Protein AF-A0A2D9VDI8-F1 (afdb_monomer_lite)

Structure (mmCIF, N/CA/C/O backbone):
data_AF-A0A2D9VDI8-F1
#
_entry.id   AF-A0A2D9VDI8-F1
#
loop_
_atom_site.group_PDB
_atom_site.id
_atom_site.type_symbol
_atom_site.label_atom_id
_atom_site.label_alt_id
_atom_site.label_comp_id
_atom_site.label_asym_id
_atom_site.label_entity_id
_atom_site.label_seq_id
_atom_site.pdbx_PDB_ins_code
_atom_site.Cartn_x
_atom_site.Cartn_y
_atom_site.Cartn_z
_atom_site.occupancy
_atom_site.B_iso_or_equiv
_atom_site.auth_seq_id
_atom_site.auth_comp_id
_atom_site.auth_asym_id
_atom_site.auth_atom_id
_atom_site.pdbx_PDB_model_num
ATOM 1 N N . MET A 1 1 ? -20.529 9.289 33.077 1.00 71.44 1 MET A N 1
ATOM 2 C CA . MET A 1 1 ? -20.152 10.089 31.888 1.00 71.44 1 MET A CA 1
ATOM 3 C C . MET A 1 1 ? -19.021 9.444 31.086 1.00 71.44 1 MET A C 1
ATOM 5 O O . MET A 1 1 ? -19.225 9.223 29.903 1.00 71.44 1 MET A O 1
ATOM 9 N N . LEU A 1 2 ? -17.905 9.029 31.705 1.00 90.00 2 LEU A N 1
ATOM 10 C CA . LEU A 1 2 ? -16.789 8.345 31.019 1.00 90.00 2 LEU A CA 1
ATOM 11 C C . LEU A 1 2 ? -17.199 7.095 30.211 1.00 90.00 2 LEU A C 1
ATOM 13 O O . LEU A 1 2 ? -16.794 6.943 29.069 1.00 90.00 2 LEU A O 1
ATOM 17 N N . LYS A 1 3 ? -18.065 6.232 30.758 1.00 90.50 3 LYS A N 1
ATOM 18 C CA . LYS A 1 3 ? -18.581 5.043 30.051 1.00 90.50 3 LYS A CA 1
ATOM 19 C C . LYS A 1 3 ? -19.290 5.392 28.734 1.00 90.50 3 LYS A C 1
ATOM 21 O O . LYS A 1 3 ? -19.036 4.762 27.717 1.00 90.50 3 LYS A O 1
ATOM 26 N N . ASN A 1 4 ? -20.156 6.405 28.743 1.00 94.44 4 ASN A N 1
ATOM 27 C CA . ASN A 1 4 ? -20.876 6.840 27.545 1.00 94.44 4 ASN A CA 1
ATOM 28 C C . ASN A 1 4 ? -19.915 7.454 26.518 1.00 94.44 4 ASN A C 1
ATOM 30 O O . ASN A 1 4 ? -20.094 7.250 25.324 1.00 94.44 4 ASN A O 1
ATOM 34 N N . PHE A 1 5 ? -18.877 8.153 26.988 1.00 96.38 5 PHE A N 1
ATOM 35 C CA . PHE A 1 5 ? -17.817 8.687 26.138 1.00 96.38 5 PHE A CA 1
ATOM 36 C C . PHE A 1 5 ? -16.998 7.575 25.463 1.00 96.38 5 PHE A C 1
ATOM 38 O O . PHE A 1 5 ? -16.770 7.638 24.261 1.00 96.38 5 PHE A O 1
ATOM 45 N N . LEU A 1 6 ? -16.629 6.518 26.195 1.00 95.69 6 LEU A N 1
ATOM 46 C CA . LEU A 1 6 ? -15.914 5.365 25.631 1.00 95.69 6 LEU A CA 1
ATOM 47 C C . LEU A 1 6 ? -16.750 4.613 24.586 1.00 95.69 6 LEU A C 1
ATOM 49 O O . LEU A 1 6 ? -16.225 4.232 23.544 1.00 95.69 6 LEU A O 1
ATOM 53 N N . ILE A 1 7 ? -18.055 4.454 24.829 1.00 95.12 7 ILE A N 1
ATOM 54 C CA . ILE A 1 7 ? -18.976 3.854 23.851 1.00 95.12 7 ILE A CA 1
ATOM 55 C C . ILE A 1 7 ? -19.026 4.706 22.579 1.00 95.12 7 ILE A C 1
ATOM 57 O O . ILE A 1 7 ? -18.892 4.172 21.480 1.00 95.12 7 ILE A O 1
ATOM 61 N N . LEU A 1 8 ? -19.148 6.029 22.715 1.00 95.19 8 LEU A N 1
ATOM 62 C CA . LEU A 1 8 ? -19.140 6.942 21.573 1.00 95.19 8 LEU A CA 1
ATOM 63 C C . LEU A 1 8 ? -17.823 6.854 20.784 1.00 95.19 8 LEU A C 1
ATOM 65 O O . LEU A 1 8 ? -17.850 6.798 19.559 1.00 95.19 8 LEU A O 1
ATOM 69 N N . LEU A 1 9 ? -16.686 6.783 21.481 1.00 93.44 9 LEU A N 1
ATOM 70 C CA . LEU A 1 9 ? -15.364 6.666 20.864 1.00 93.44 9 LEU A CA 1
ATOM 71 C C . LEU A 1 9 ? -15.217 5.354 20.075 1.00 93.44 9 LEU A C 1
ATOM 73 O O . LEU A 1 9 ? -14.751 5.374 18.939 1.00 93.44 9 LEU A O 1
ATOM 77 N N . SER A 1 10 ? -15.682 4.234 20.639 1.00 88.88 10 SER A N 1
ATOM 78 C CA . SER A 1 10 ? -15.698 2.937 19.943 1.00 88.88 10 SER A CA 1
ATOM 79 C C . SER A 1 10 ? -16.655 2.900 18.747 1.00 88.88 10 SER A C 1
ATOM 81 O O . SER A 1 10 ? -16.385 2.236 17.753 1.00 88.88 10 SER A O 1
ATOM 83 N N . ALA A 1 11 ? -17.769 3.633 18.804 1.00 89.44 11 ALA A N 1
ATOM 84 C CA . ALA A 1 11 ? -18.683 3.741 17.671 1.00 89.44 11 ALA A CA 1
ATOM 85 C C . ALA A 1 11 ? -18.074 4.5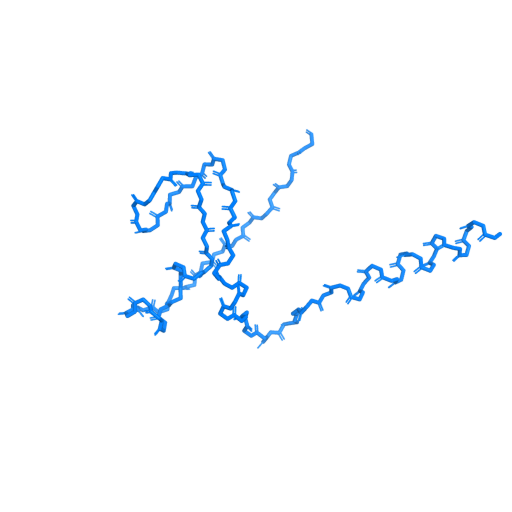90 16.546 1.00 89.44 11 ALA A C 1
ATOM 87 O O . ALA A 1 11 ? -18.201 4.255 15.370 1.00 89.44 11 ALA A O 1
ATOM 88 N N . PHE A 1 12 ? -17.366 5.661 16.910 1.00 90.44 12 PHE A N 1
ATOM 89 C CA . PHE A 1 12 ? -16.696 6.542 15.962 1.00 90.44 12 PHE A CA 1
ATOM 90 C C . PHE A 1 12 ? -15.553 5.840 15.218 1.00 90.44 12 PHE A C 1
ATOM 92 O O . PHE A 1 12 ? -15.372 6.081 14.026 1.00 90.44 12 PHE A O 1
ATOM 99 N N . SER A 1 13 ? -14.837 4.907 15.860 1.00 85.81 13 SER A N 1
ATOM 100 C CA . SER A 1 13 ? -13.745 4.174 15.205 1.00 85.81 13 SER A CA 1
ATOM 101 C C . SER A 1 13 ? -14.190 3.315 14.019 1.00 85.81 13 SER A C 1
ATOM 103 O O . SER A 1 13 ? -13.397 3.051 13.122 1.00 85.81 13 SER A O 1
ATOM 105 N N . MET A 1 14 ? -15.462 2.916 13.964 1.00 80.19 14 MET A N 1
ATOM 106 C CA . MET A 1 14 ? -16.001 2.161 12.827 1.00 80.19 14 MET A CA 1
ATOM 107 C C . MET A 1 14 ? -16.209 3.024 11.571 1.00 80.19 14 MET A C 1
ATOM 109 O O . MET A 1 14 ? -16.419 2.483 10.490 1.00 80.19 14 MET A O 1
ATOM 113 N N . THR A 1 15 ? -16.133 4.355 11.681 1.00 84.00 15 THR A N 1
ATOM 114 C CA . THR A 1 15 ? -16.327 5.271 10.540 1.00 84.00 15 THR A CA 1
ATOM 115 C C . THR A 1 15 ? -15.074 5.465 9.679 1.00 84.00 15 THR A C 1
ATOM 117 O O . THR A 1 15 ? -15.162 6.057 8.609 1.00 84.00 15 THR A O 1
ATOM 120 N N . PHE A 1 16 ? -13.917 4.941 10.101 1.00 79.50 16 PHE A N 1
ATOM 121 C CA . PHE A 1 16 ? -12.642 5.112 9.392 1.00 79.50 16 PHE A CA 1
ATOM 122 C C . PHE A 1 16 ? -12.428 4.139 8.220 1.00 79.50 16 PHE A C 1
ATOM 124 O O . PHE A 1 16 ? -11.381 4.185 7.576 1.00 79.50 16 PHE A O 1
ATOM 131 N N . ALA A 1 17 ? -13.388 3.259 7.922 1.00 81.38 17 ALA A N 1
ATOM 132 C CA . ALA A 1 17 ? -13.304 2.388 6.755 1.00 81.38 17 ALA A CA 1
ATOM 133 C C . ALA A 1 17 ? -13.481 3.209 5.465 1.00 81.38 17 ALA A C 1
ATOM 135 O O . ALA A 1 17 ? -14.591 3.592 5.100 1.00 81.38 17 ALA A O 1
ATOM 136 N N . ILE A 1 18 ? -12.373 3.476 4.771 1.00 88.56 18 ILE A N 1
ATOM 137 C CA . ILE A 1 18 ? -12.362 4.202 3.489 1.00 88.56 18 ILE A CA 1
ATOM 138 C C . ILE A 1 18 ? -12.895 3.317 2.346 1.00 88.56 18 ILE A C 1
ATOM 140 O O . ILE A 1 18 ? -13.472 3.823 1.385 1.00 88.56 18 ILE A O 1
ATOM 144 N N . TYR A 1 19 ? -12.731 1.995 2.467 1.00 90.62 19 TYR A N 1
ATOM 145 C CA . TYR A 1 19 ? -13.081 1.003 1.450 1.00 90.62 19 TYR A CA 1
ATOM 146 C C . TYR A 1 19 ? -13.985 -0.105 2.006 1.00 90.62 19 TYR A C 1
ATOM 148 O O . TYR A 1 19 ? -13.891 -0.469 3.177 1.00 90.62 19 TYR A O 1
ATOM 156 N N . ASN A 1 20 ? -14.830 -0.664 1.139 1.00 89.81 20 ASN A N 1
ATOM 157 C CA . ASN A 1 20 ? -15.727 -1.793 1.381 1.00 89.81 20 ASN A CA 1
ATOM 158 C C . ASN A 1 20 ? -15.497 -2.916 0.359 1.00 89.81 20 ASN A C 1
ATOM 160 O O . ASN A 1 20 ? -14.854 -2.729 -0.675 1.00 89.81 20 ASN A O 1
ATOM 164 N N . VAL A 1 21 ? -16.072 -4.089 0.640 1.00 89.38 21 VAL A N 1
ATOM 165 C CA . VAL A 1 21 ? -16.008 -5.266 -0.239 1.00 89.38 21 VAL A CA 1
ATOM 166 C C . VAL A 1 21 ? -16.487 -4.914 -1.651 1.00 89.38 21 VAL A C 1
ATOM 168 O O . VAL A 1 21 ? -17.574 -4.367 -1.831 1.00 89.38 21 VAL A O 1
ATOM 171 N N . GLY A 1 22 ? -15.667 -5.247 -2.650 1.00 89.88 22 GLY A N 1
ATOM 172 C CA . GLY A 1 22 ? -15.946 -4.995 -4.067 1.00 89.88 22 GLY A CA 1
ATOM 173 C C . GLY A 1 22 ? -15.490 -3.627 -4.584 1.00 89.88 22 GLY A C 1
ATOM 174 O O . GLY A 1 22 ? -15.636 -3.367 -5.775 1.00 89.88 22 GLY A O 1
ATOM 175 N N . GLN A 1 23 ? -14.933 -2.758 -3.734 1.00 91.81 23 GLN A N 1
ATOM 176 C CA . GLN A 1 23 ? -14.340 -1.495 -4.176 1.00 91.81 23 GLN A CA 1
ATOM 177 C C . GLN A 1 23 ? -12.864 -1.661 -4.555 1.00 91.81 23 GLN A C 1
ATOM 179 O O . GLN A 1 23 ? -12.124 -2.403 -3.912 1.00 91.81 23 GLN A O 1
ATOM 184 N N . THR A 1 24 ? -12.430 -0.911 -5.569 1.00 90.31 24 THR A N 1
ATOM 185 C CA . THR A 1 24 ? -11.022 -0.816 -5.975 1.00 90.31 24 THR A CA 1
ATOM 186 C C . THR A 1 24 ? -10.324 0.302 -5.200 1.00 90.31 24 THR A C 1
ATOM 188 O O . THR A 1 24 ? -10.847 1.416 -5.098 1.00 90.31 24 THR A O 1
ATOM 191 N N . VAL A 1 25 ? -9.130 0.022 -4.670 1.00 92.00 25 VAL A N 1
ATOM 192 C CA . VAL A 1 25 ? -8.277 1.029 -4.017 1.00 92.00 25 VAL A CA 1
ATOM 193 C C . VAL A 1 25 ? -7.889 2.103 -5.038 1.00 92.00 25 VAL A C 1
ATOM 195 O O . VAL A 1 25 ? -7.602 1.789 -6.190 1.00 92.00 25 VAL A O 1
ATOM 198 N N . SER A 1 26 ? -7.893 3.377 -4.649 1.00 94.81 26 SER A N 1
ATOM 199 C CA . SER A 1 26 ? -7.565 4.479 -5.564 1.00 94.81 26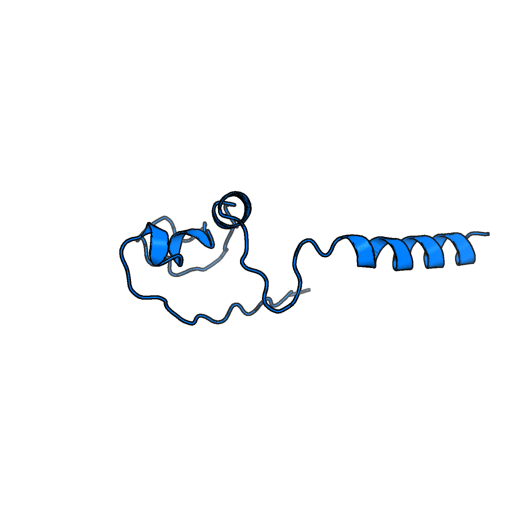 SER A CA 1
ATOM 200 C C . SER A 1 26 ? -6.078 4.477 -5.905 1.00 94.81 26 SER A C 1
ATOM 202 O O . SER A 1 26 ? -5.262 4.038 -5.101 1.00 94.81 26 SER A O 1
ATOM 204 N N . ILE A 1 27 ? -5.704 5.039 -7.055 1.00 95.00 27 ILE A N 1
ATOM 205 C CA . ILE A 1 27 ? -4.288 5.157 -7.442 1.00 95.00 27 ILE A CA 1
ATOM 206 C C . ILE A 1 27 ? -3.476 5.918 -6.395 1.00 95.00 27 ILE A C 1
ATOM 208 O O . ILE A 1 27 ? -2.399 5.474 -6.021 1.00 95.00 27 ILE A O 1
ATOM 212 N N . THR A 1 28 ? -4.033 6.991 -5.832 1.00 95.69 28 THR A N 1
ATOM 213 C CA . THR A 1 28 ? -3.381 7.752 -4.759 1.00 95.69 28 THR A CA 1
ATOM 214 C C . THR A 1 28 ? -3.069 6.898 -3.530 1.00 95.69 28 THR A C 1
ATOM 216 O O . THR A 1 28 ? -2.005 7.059 -2.947 1.00 95.69 28 THR A O 1
ATOM 219 N N . HIS A 1 29 ? -3.967 5.991 -3.129 1.00 94.62 29 HIS A N 1
ATOM 220 C CA . HIS A 1 29 ? -3.704 5.092 -2.002 1.00 94.62 29 HIS A CA 1
ATOM 221 C C . HIS A 1 29 ? -2.818 3.905 -2.391 1.00 94.62 29 HIS A C 1
ATOM 223 O O . HIS A 1 29 ? -2.050 3.424 -1.569 1.00 94.62 29 HIS A O 1
ATOM 229 N N . GLN A 1 30 ? -2.867 3.452 -3.645 1.00 92.50 30 GLN A N 1
ATOM 230 C CA . GLN A 1 30 ? -1.967 2.402 -4.120 1.00 92.50 30 GLN A CA 1
ATOM 231 C C . GLN A 1 30 ? -0.501 2.850 -4.144 1.00 92.50 30 GLN A C 1
ATOM 233 O O . GLN A 1 30 ? 0.379 2.045 -3.864 1.00 92.50 30 GLN A O 1
ATOM 238 N N . GLN A 1 31 ? -0.252 4.126 -4.450 1.00 93.12 31 GLN A N 1
ATOM 239 C CA . GLN A 1 31 ? 1.082 4.736 -4.504 1.00 93.12 31 GLN A CA 1
ATOM 240 C C . GLN A 1 31 ? 1.652 5.100 -3.121 1.00 93.12 31 GLN A C 1
ATOM 242 O O . GLN A 1 31 ? 2.706 5.728 -3.037 1.00 93.12 31 GLN A O 1
ATOM 247 N N . GLN A 1 32 ? 0.957 4.761 -2.031 1.00 93.19 32 GLN A N 1
ATOM 248 C CA . GLN A 1 32 ? 1.502 4.943 -0.690 1.00 93.19 32 GLN A CA 1
ATOM 249 C C . GLN A 1 32 ? 2.633 3.944 -0.454 1.00 93.19 32 GLN A C 1
ATOM 251 O O . GLN A 1 32 ? 2.457 2.746 -0.671 1.00 93.19 32 GLN A O 1
ATOM 256 N N . ILE A 1 33 ? 3.768 4.457 0.019 1.00 90.44 33 ILE A N 1
ATOM 257 C CA . ILE A 1 33 ? 4.918 3.646 0.409 1.00 90.44 33 ILE A CA 1
ATOM 258 C C . ILE A 1 33 ? 4.671 3.070 1.802 1.00 90.44 33 ILE A C 1
ATOM 260 O O . ILE A 1 33 ? 4.337 3.799 2.742 1.00 90.44 33 ILE A O 1
ATOM 264 N N . LEU A 1 34 ? 4.819 1.757 1.917 1.00 86.44 34 LEU A N 1
ATOM 265 C CA . LEU A 1 34 ? 4.730 0.995 3.151 1.00 86.44 34 LEU A CA 1
ATOM 266 C C . LEU A 1 34 ? 6.117 0.438 3.469 1.00 86.44 34 LEU A C 1
ATOM 268 O O . LEU A 1 34 ? 6.738 -0.189 2.617 1.00 86.44 34 LEU A O 1
ATOM 272 N N . ASP A 1 35 ? 6.580 0.656 4.695 1.00 85.19 35 ASP A N 1
ATOM 273 C CA . ASP A 1 35 ? 7.832 0.082 5.187 1.00 85.19 35 ASP A CA 1
ATOM 274 C C . ASP A 1 35 ? 7.631 -1.415 5.472 1.00 85.19 35 ASP A C 1
ATOM 276 O O . ASP A 1 35 ? 6.684 -1.809 6.168 1.00 85.19 35 ASP A O 1
ATOM 280 N N . VAL A 1 36 ? 8.502 -2.251 4.916 1.00 79.56 36 VAL A N 1
ATOM 281 C CA . VAL A 1 36 ? 8.511 -3.701 5.097 1.00 79.56 36 VAL A CA 1
ATOM 282 C C . VAL A 1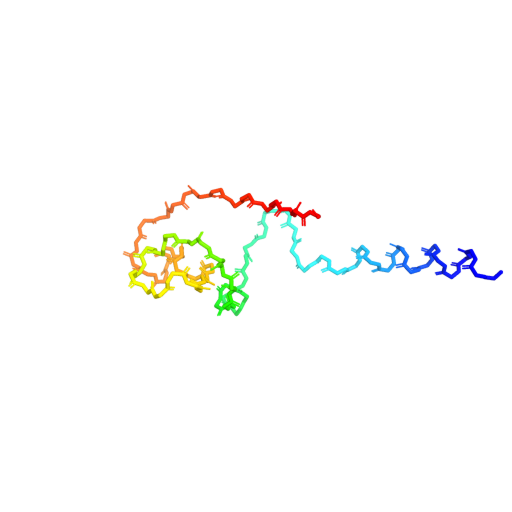 36 ? 9.862 -4.132 5.633 1.00 79.56 36 VAL A C 1
ATOM 284 O O . VAL A 1 36 ? 10.895 -3.910 5.029 1.00 79.56 36 VAL A O 1
ATOM 287 N N . CYS A 1 37 ? 9.884 -4.813 6.776 1.00 70.88 37 CYS A N 1
ATOM 288 C CA . CYS A 1 37 ? 11.164 -5.213 7.367 1.00 70.88 37 CYS A CA 1
ATOM 289 C C . CYS A 1 37 ? 11.886 -6.297 6.548 1.00 70.88 37 CYS A C 1
ATOM 291 O O . CYS A 1 37 ? 13.111 -6.381 6.584 1.00 70.88 37 CYS A O 1
ATOM 293 N N . HIS A 1 38 ? 11.117 -7.151 5.863 1.00 69.75 38 HIS A N 1
ATOM 294 C CA . HIS A 1 38 ? 11.609 -8.247 5.033 1.00 69.75 38 HIS A CA 1
ATOM 295 C C . HIS A 1 38 ? 10.614 -8.516 3.897 1.00 69.75 38 HIS A C 1
ATOM 297 O O . HIS A 1 38 ? 9.618 -9.216 4.097 1.00 69.75 38 HIS A O 1
ATOM 303 N N . GLY A 1 39 ? 10.876 -7.967 2.712 1.00 65.25 39 GLY A N 1
ATOM 304 C CA . GLY A 1 39 ? 10.059 -8.178 1.517 1.00 65.25 39 GLY A CA 1
ATOM 305 C C . GLY A 1 39 ? 10.899 -8.597 0.313 1.00 65.25 39 GLY A C 1
ATOM 306 O O . GLY A 1 39 ? 12.053 -8.201 0.182 1.00 65.25 39 GLY A O 1
ATOM 307 N N . HIS A 1 40 ? 10.322 -9.412 -0.574 1.00 66.25 40 HIS A N 1
ATOM 308 C CA . HIS A 1 40 ? 10.836 -9.557 -1.935 1.00 66.25 40 HIS A CA 1
ATOM 309 C C . HIS A 1 40 ? 9.976 -8.692 -2.855 1.00 66.25 40 HIS A C 1
ATOM 311 O O . HIS A 1 40 ? 8.842 -9.053 -3.168 1.00 66.25 40 HIS A O 1
ATOM 317 N N . GLU A 1 41 ? 10.520 -7.545 -3.242 1.00 69.12 41 GLU A N 1
ATOM 318 C CA . GLU A 1 41 ? 9.896 -6.592 -4.154 1.00 69.12 41 GLU A CA 1
ATOM 319 C C . GLU A 1 41 ? 9.978 -7.092 -5.609 1.00 69.12 41 GLU A C 1
ATOM 321 O O . GLU A 1 41 ? 11.069 -7.446 -6.075 1.00 69.12 41 GLU A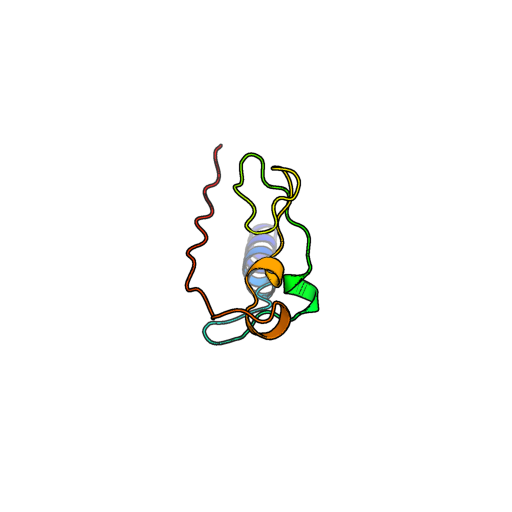 O 1
ATOM 326 N N . PRO A 1 42 ? 8.869 -7.094 -6.375 1.00 66.00 42 PRO A N 1
ATOM 327 C CA . PRO A 1 42 ? 8.874 -7.524 -7.775 1.00 66.00 42 PRO A CA 1
ATOM 328 C C . PRO A 1 42 ? 9.689 -6.593 -8.686 1.00 66.00 42 PRO A C 1
ATOM 330 O O . PRO A 1 42 ? 10.108 -7.012 -9.765 1.00 66.00 42 PRO A O 1
ATOM 333 N N . ASN A 1 43 ? 9.938 -5.356 -8.247 1.00 66.94 43 ASN A N 1
ATOM 334 C CA . ASN A 1 43 ? 10.637 -4.330 -9.019 1.00 66.94 43 ASN A CA 1
ATOM 335 C C . ASN A 1 43 ? 12.146 -4.259 -8.731 1.00 66.94 43 ASN A C 1
ATOM 337 O O . ASN A 1 43 ? 12.838 -3.438 -9.325 1.00 66.94 43 ASN A O 1
ATOM 341 N N . GLY A 1 44 ? 12.679 -5.145 -7.878 1.00 60.88 44 GLY A N 1
ATOM 342 C CA . GLY A 1 44 ? 14.113 -5.193 -7.566 1.00 60.88 44 GLY A CA 1
ATOM 343 C C . GLY A 1 44 ? 14.624 -4.000 -6.750 1.00 60.88 44 GLY A C 1
ATOM 344 O O . GLY A 1 44 ? 15.836 -3.790 -6.688 1.00 60.88 44 GLY A O 1
ATOM 345 N N . GLU A 1 45 ? 13.710 -3.235 -6.153 1.00 59.97 45 GLU A N 1
ATOM 346 C CA . GLU A 1 45 ? 14.004 -2.129 -5.246 1.00 59.97 45 GLU A CA 1
ATOM 347 C C . GLU A 1 45 ? 14.442 -2.637 -3.864 1.00 59.97 45 GLU A C 1
ATOM 349 O O . GLU A 1 45 ? 14.320 -3.824 -3.543 1.00 59.97 45 GLU A O 1
ATOM 354 N N . THR A 1 46 ? 15.008 -1.730 -3.063 1.00 60.31 46 THR A N 1
ATOM 355 C CA . THR A 1 46 ? 15.498 -2.017 -1.711 1.00 60.31 46 THR A CA 1
ATOM 356 C C . THR A 1 46 ? 14.437 -2.711 -0.867 1.00 60.31 46 THR A C 1
ATOM 358 O O . THR A 1 46 ? 13.306 -2.245 -0.787 1.00 60.31 46 THR A O 1
ATOM 361 N N . ASP A 1 47 ? 14.867 -3.763 -0.178 1.00 64.25 47 ASP A N 1
ATOM 362 C CA . ASP A 1 47 ? 14.154 -4.780 0.611 1.00 64.25 47 ASP A CA 1
ATOM 363 C C . ASP A 1 47 ? 13.221 -4.237 1.725 1.00 64.25 47 ASP A C 1
ATOM 365 O O . ASP A 1 47 ? 12.700 -5.016 2.529 1.00 64.25 47 ASP A O 1
ATOM 369 N N . GLY A 1 48 ? 13.089 -2.910 1.808 1.00 75.75 48 GLY A N 1
ATOM 370 C CA . GLY A 1 48 ? 12.507 -2.126 2.887 1.00 75.75 48 GLY A CA 1
ATOM 371 C C . GLY A 1 48 ? 11.204 -1.401 2.550 1.00 75.75 48 GLY A C 1
ATOM 372 O O . GLY A 1 48 ? 10.534 -0.930 3.458 1.00 75.75 48 GLY A O 1
ATOM 373 N N . GLU A 1 49 ? 10.825 -1.271 1.280 1.00 84.56 49 GLU A N 1
ATOM 374 C CA . GLU A 1 49 ? 9.645 -0.492 0.884 1.00 84.56 49 GLU A CA 1
ATOM 375 C C . GLU A 1 49 ? 8.753 -1.306 -0.049 1.00 84.56 49 GLU A C 1
ATOM 377 O O . GLU A 1 49 ? 9.258 -2.110 -0.820 1.00 84.56 49 GLU A O 1
ATOM 382 N N . MET A 1 50 ? 7.436 -1.107 0.037 1.00 85.19 50 MET A N 1
ATOM 383 C CA . MET A 1 50 ? 6.462 -1.654 -0.909 1.00 85.19 50 MET A CA 1
ATOM 384 C C . MET A 1 50 ? 5.353 -0.650 -1.220 1.00 85.19 50 MET A C 1
ATOM 386 O O . MET A 1 50 ? 4.956 0.140 -0.357 1.00 85.19 50 MET A O 1
ATOM 390 N N . SER A 1 51 ? 4.763 -0.733 -2.412 1.00 89.06 51 SER A N 1
ATOM 391 C CA . SER A 1 51 ? 3.494 -0.071 -2.726 1.00 89.06 51 SER A CA 1
ATOM 392 C C . SER A 1 51 ? 2.503 -1.054 -3.358 1.00 89.06 51 SER A C 1
ATOM 394 O O . SER A 1 51 ? 2.871 -2.036 -4.002 1.00 89.06 51 SER A O 1
ATOM 396 N N . LEU A 1 52 ? 1.197 -0.811 -3.209 1.00 89.00 52 LEU A N 1
ATOM 397 C CA . LEU A 1 52 ? 0.202 -1.631 -3.922 1.00 89.00 52 LEU A CA 1
ATOM 398 C C . LEU A 1 52 ? 0.205 -1.341 -5.430 1.00 89.00 52 LEU A C 1
ATOM 400 O O . LEU A 1 52 ? -0.295 -2.151 -6.211 1.00 89.00 52 LEU A O 1
ATOM 404 N N . TYR A 1 53 ? 0.758 -0.196 -5.834 1.00 89.62 53 TYR A N 1
ATOM 405 C CA . TYR A 1 53 ? 0.876 0.209 -7.229 1.00 89.62 53 TYR A CA 1
ATOM 406 C C . TYR A 1 53 ? 1.810 -0.718 -8.018 1.00 89.62 53 TYR A C 1
ATOM 408 O O . TYR A 1 53 ? 1.557 -0.971 -9.194 1.00 89.62 53 TYR A O 1
ATOM 416 N N . ASP A 1 54 ? 2.813 -1.312 -7.368 1.00 84.38 54 ASP A N 1
ATOM 417 C CA . ASP A 1 54 ? 3.745 -2.273 -7.980 1.00 84.38 54 ASP A CA 1
ATOM 418 C C . ASP A 1 54 ? 3.032 -3.527 -8.509 1.00 84.38 54 ASP A C 1
ATOM 420 O O . ASP A 1 54 ? 3.440 -4.129 -9.505 1.00 84.38 54 ASP A O 1
ATOM 424 N N . TYR A 1 55 ? 1.889 -3.864 -7.911 1.00 83.94 55 TYR A N 1
ATOM 425 C CA . TYR A 1 55 ? 1.067 -5.015 -8.278 1.00 83.94 55 TYR A CA 1
ATOM 426 C C . TYR A 1 55 ? -0.109 -4.654 -9.200 1.00 83.94 55 TYR A C 1
ATOM 428 O O . TYR A 1 55 ? -0.943 -5.512 -9.514 1.00 83.94 55 TYR A O 1
ATOM 436 N N . ASN A 1 56 ? -0.203 -3.402 -9.660 1.00 87.94 56 ASN A N 1
ATOM 437 C CA . ASN A 1 56 ? -1.278 -2.958 -10.537 1.00 87.94 56 ASN A CA 1
ATOM 438 C C . ASN A 1 56 ? -0.944 -3.185 -12.024 1.00 87.94 56 ASN A C 1
ATOM 440 O O . ASN A 1 56 ? -0.304 -2.365 -12.686 1.00 87.94 56 ASN A O 1
ATOM 444 N N . GLY A 1 57 ? -1.449 -4.297 -12.567 1.00 85.25 57 GLY A N 1
ATOM 445 C CA . GLY A 1 57 ? -1.257 -4.682 -13.970 1.00 85.25 57 GLY A CA 1
ATOM 4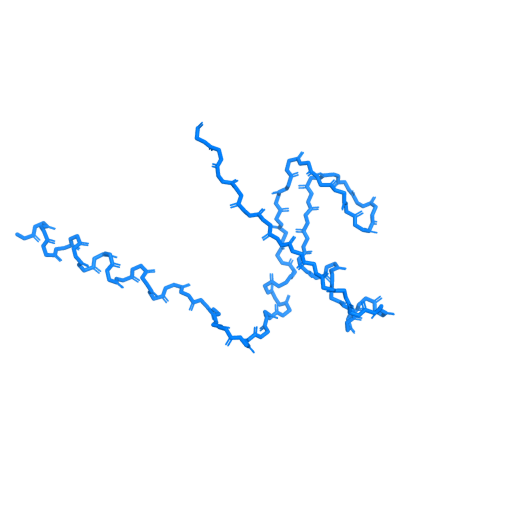46 C C . GLY A 1 57 ? -1.751 -3.657 -15.000 1.00 85.25 57 GLY A C 1
ATOM 447 O O . GLY A 1 57 ? -1.118 -3.524 -16.048 1.00 85.25 57 GLY A O 1
ATOM 448 N N . ASP A 1 58 ? -2.794 -2.874 -14.688 1.00 86.50 58 ASP A N 1
ATOM 449 C CA . ASP A 1 58 ? -3.327 -1.848 -15.603 1.00 86.50 58 ASP A CA 1
ATOM 450 C C . ASP A 1 58 ? -2.315 -0.722 -15.863 1.00 86.50 58 ASP A C 1
ATOM 452 O O . ASP A 1 58 ? -2.328 -0.104 -16.928 1.00 86.50 58 ASP A O 1
ATOM 456 N N . TYR A 1 59 ? -1.429 -0.461 -14.898 1.00 86.44 59 TYR A N 1
ATOM 457 C CA . TYR A 1 59 ? -0.448 0.623 -14.962 1.00 86.44 59 TYR A CA 1
ATOM 458 C C . TYR A 1 59 ? 0.964 0.136 -15.285 1.00 86.44 59 TYR A C 1
ATOM 460 O O . TYR A 1 59 ? 1.708 0.848 -15.959 1.00 86.44 59 TYR A O 1
ATOM 468 N N . ASN A 1 60 ? 1.314 -1.086 -14.877 1.00 81.00 60 ASN A N 1
ATOM 469 C CA . ASN A 1 60 ? 2.647 -1.654 -15.099 1.00 81.00 60 ASN A CA 1
ATOM 470 C C . ASN A 1 60 ? 2.739 -2.473 -16.402 1.00 81.00 60 ASN A C 1
ATOM 472 O O . ASN A 1 60 ? 3.767 -3.086 -16.681 1.00 81.00 60 ASN A O 1
ATOM 476 N N . GLY A 1 61 ? 1.674 -2.488 -17.219 1.00 76.94 61 GLY A N 1
ATOM 477 C CA . GLY A 1 61 ? 1.641 -3.173 -18.518 1.00 76.94 61 GLY A CA 1
ATOM 478 C C . GLY A 1 61 ? 1.685 -4.702 -18.415 1.00 76.94 61 GLY A C 1
ATOM 479 O O . GLY A 1 61 ? 2.090 -5.373 -19.365 1.00 76.94 61 GLY A O 1
ATOM 480 N N . GLY A 1 62 ? 1.302 -5.244 -17.256 1.00 72.88 62 GLY A N 1
ATOM 481 C CA . GLY A 1 62 ? 1.390 -6.662 -16.916 1.00 72.88 62 GLY A CA 1
ATOM 482 C C . GLY A 1 62 ? 0.027 -7.338 -16.766 1.00 72.88 62 GLY A C 1
ATOM 483 O O . GLY A 1 62 ? -1.024 -6.705 -16.771 1.00 72.88 62 GLY A O 1
ATOM 484 N N . THR A 1 63 ? 0.037 -8.659 -16.605 1.00 72.00 63 THR A N 1
ATOM 485 C CA . THR A 1 63 ? -1.149 -9.439 -16.223 1.00 72.00 63 THR A CA 1
ATOM 486 C C . THR A 1 63 ? -1.585 -9.132 -14.791 1.00 72.00 63 THR A C 1
ATOM 488 O O . THR A 1 63 ? -0.746 -8.918 -13.919 1.00 72.00 63 THR A O 1
ATOM 491 N N . HIS A 1 64 ? -2.893 -9.169 -14.518 1.00 71.38 64 HIS A N 1
ATOM 492 C CA . HIS A 1 64 ? -3.392 -9.110 -13.144 1.00 71.38 64 HIS A CA 1
ATOM 493 C C . HIS A 1 64 ? -2.949 -10.352 -12.368 1.00 71.38 64 HIS A C 1
ATOM 495 O O . HIS A 1 64 ? -3.240 -11.481 -12.771 1.00 71.38 64 HIS A O 1
ATOM 501 N N . TYR A 1 65 ? -2.294 -10.138 -11.232 1.00 70.00 65 TYR A N 1
ATOM 502 C CA . TYR A 1 65 ? -1.963 -11.196 -10.289 1.00 70.00 65 TYR A CA 1
ATOM 503 C C . TYR A 1 65 ? -2.933 -11.154 -9.110 1.00 70.00 65 TYR A C 1
ATOM 505 O O . TYR A 1 65 ? -3.256 -10.086 -8.592 1.00 70.00 65 TYR A O 1
ATOM 513 N N . VAL A 1 66 ? -3.396 -12.327 -8.678 1.00 76.25 66 VAL A N 1
ATOM 514 C CA . VAL A 1 66 ? -4.076 -12.468 -7.387 1.00 76.25 66 VAL A CA 1
ATOM 515 C C . VAL A 1 66 ? -2.996 -12.725 -6.350 1.00 76.25 66 VAL A C 1
ATOM 517 O O . VAL A 1 66 ? -2.321 -13.752 -6.406 1.00 76.25 66 VAL A O 1
ATOM 520 N N . PHE A 1 67 ? -2.832 -11.795 -5.418 1.00 75.25 67 PHE A N 1
ATOM 521 C CA . PHE A 1 67 ? -1.898 -11.920 -4.307 1.00 75.25 67 PHE A CA 1
ATOM 522 C C . PHE A 1 67 ? -2.642 -11.831 -2.975 1.00 75.25 67 PHE A C 1
ATOM 524 O O . PHE A 1 67 ? -3.737 -11.273 -2.884 1.00 75.25 67 PHE A O 1
ATOM 531 N N . HIS A 1 68 ? -2.059 -12.443 -1.948 1.00 80.69 68 HIS A N 1
ATOM 532 C CA . HIS A 1 68 ? -2.601 -12.474 -0.596 1.00 80.69 68 HIS A CA 1
ATOM 533 C C . HIS A 1 68 ? -1.698 -11.644 0.312 1.00 80.69 68 HIS A C 1
ATOM 535 O O . HIS A 1 68 ? -0.495 -11.888 0.363 1.00 80.69 68 HIS A O 1
ATOM 541 N N . ILE A 1 69 ? -2.287 -10.677 1.015 1.00 78.25 69 ILE A N 1
ATOM 542 C CA . ILE A 1 69 ? -1.603 -9.891 2.041 1.00 78.25 69 ILE A CA 1
ATOM 543 C C . ILE A 1 69 ? -2.015 -10.462 3.395 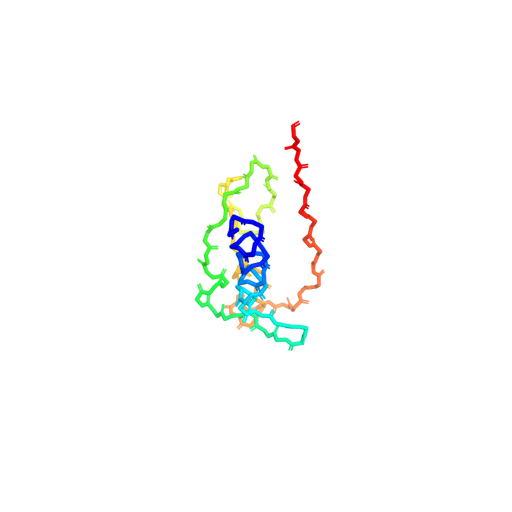1.00 78.25 69 ILE A C 1
ATOM 545 O O . ILE A 1 69 ? -3.186 -10.374 3.765 1.00 78.25 69 ILE A O 1
ATOM 549 N N . ASP A 1 70 ? -1.055 -11.029 4.120 1.00 79.75 70 ASP A N 1
ATOM 550 C CA . ASP A 1 70 ? -1.237 -11.440 5.509 1.00 79.75 70 ASP A CA 1
ATOM 551 C C . ASP A 1 70 ? -0.616 -10.388 6.433 1.00 79.75 70 ASP A C 1
ATOM 553 O O . ASP A 1 70 ? 0.564 -10.058 6.313 1.00 79.75 70 ASP A O 1
ATOM 557 N N . LEU A 1 71 ? -1.428 -9.830 7.330 1.00 75.56 71 LEU A N 1
ATOM 558 C CA . LEU A 1 71 ? -1.009 -8.812 8.290 1.00 75.56 71 LEU A CA 1
ATOM 559 C C . LEU A 1 71 ? -0.984 -9.440 9.682 1.00 75.56 71 LEU A C 1
ATOM 561 O O . LEU A 1 71 ? -2.010 -9.528 10.358 1.00 75.56 71 LEU A O 1
ATOM 565 N N . ALA A 1 72 ? 0.204 -9.850 10.120 1.00 76.31 72 ALA A N 1
ATOM 566 C CA . ALA A 1 72 ? 0.430 -10.345 11.469 1.00 76.31 72 ALA A CA 1
ATOM 567 C C . ALA A 1 72 ? 1.036 -9.242 12.346 1.00 76.31 72 ALA A C 1
ATOM 569 O O . ALA A 1 72 ? 2.065 -8.660 12.014 1.00 76.31 72 ALA A O 1
ATOM 570 N N . ALA A 1 73 ? 0.418 -8.977 13.496 1.00 71.06 73 ALA A N 1
ATOM 571 C CA . ALA A 1 73 ? 1.021 -8.153 14.536 1.00 71.06 73 ALA A CA 1
ATOM 572 C C . ALA A 1 73 ? 1.753 -9.061 15.535 1.00 71.06 73 ALA A C 1
ATOM 574 O O . ALA A 1 73 ? 1.126 -9.916 16.165 1.00 71.06 73 ALA A O 1
ATOM 575 N N . SER A 1 74 ? 3.065 -8.880 15.698 1.00 68.31 74 SER A N 1
ATOM 576 C CA . SER A 1 74 ? 3.801 -9.430 16.842 1.00 68.31 74 SER A CA 1
ATOM 577 C C . SER A 1 74 ? 3.740 -8.446 18.009 1.00 68.31 74 SER A C 1
ATOM 579 O O . SER A 1 74 ? 3.865 -7.238 17.801 1.00 68.31 74 SER A O 1
ATOM 581 N N . TRP A 1 75 ? 3.551 -8.964 19.218 1.00 59.81 75 TRP A N 1
ATOM 582 C CA . TRP A 1 75 ? 3.540 -8.207 20.469 1.00 59.81 75 TRP A CA 1
ATOM 583 C C . TRP A 1 75 ? 4.807 -8.471 21.280 1.00 59.81 75 TRP A C 1
ATOM 585 O O . TRP A 1 75 ? 5.366 -9.585 21.150 1.00 59.81 75 TRP A O 1
#

Secondary structure (DSSP, 8-state):
-HHHHHHHHHHHHGGG----TTPPPPHHHHT--EE-SS---TT---TTEE-GGGG-HHHHTSPPP------PPP-

Sequence (75 aa):
MLKNFLILLSAFSMTFAIYNVGQTVSITHQQQILDVCHGHEPNGETDGEMSLYDYNGDYNGGTHYVFHIDLAASW

pLDDT: mean 82.1, std 10.39, range [59.81, 96.38]

Foldseek 3Di:
DVVVVVVVVVVVVVVPPPDDPPDDDDPVQQPDKDFDPADDQPVPDPRTIDGNVSQDCVPVVHDHDDDDDDDDDDD

Radius of gyration: 17.34 Å; chains: 1; bounding box: 36×23×50 Å